Protein AF-A0A2C6CAI7-F1 (afdb_monomer)

Foldseek 3Di:
DVVVVVVVVVVVVVVVVVVPVDDDDPDPPDPPPDDDPVNVVVVVVVVVVVVVVVVVVVVVVVVLVVLCVVLPPDPVNDPDPVVSVVVSVVSVVVVPPPQPPVNVVVVVVVVVVVVVVVVVVVVVVVVVVVVVVVVVCVVVVHDDDDDDD

Structure (mmCIF, N/CA/C/O backbone):
data_AF-A0A2C6CAI7-F1
#
_entry.id   AF-A0A2C6CAI7-F1
#
loop_
_atom_site.group_PDB
_atom_site.id
_atom_site.type_symbol
_atom_site.label_atom_id
_atom_site.label_alt_id
_atom_site.label_comp_id
_atom_site.label_asym_id
_atom_site.label_entity_id
_atom_site.label_seq_id
_atom_site.pdbx_PDB_ins_code
_atom_site.Cartn_x
_atom_site.Cartn_y
_atom_site.Cartn_z
_atom_site.occupancy
_atom_site.B_iso_or_equiv
_atom_site.auth_seq_id
_atom_site.auth_comp_id
_atom_site.auth_asym_id
_atom_site.auth_atom_id
_atom_site.pdbx_PDB_model_num
ATOM 1 N N . MET A 1 1 ? 44.664 26.319 -10.374 1.00 56.19 1 MET A N 1
ATOM 2 C CA . MET A 1 1 ? 43.833 27.441 -10.879 1.00 56.19 1 MET A CA 1
ATOM 3 C C . MET A 1 1 ? 43.367 27.293 -12.336 1.00 56.19 1 MET A C 1
ATOM 5 O O . MET A 1 1 ? 42.228 27.630 -12.616 1.00 56.19 1 MET A O 1
ATOM 9 N N . LYS A 1 2 ? 44.156 26.716 -13.262 1.00 57.12 2 LYS A N 1
ATOM 10 C CA . LYS A 1 2 ? 43.764 26.559 -14.688 1.00 57.12 2 LYS A CA 1
ATOM 11 C C . LYS A 1 2 ? 42.491 25.726 -14.943 1.00 57.12 2 LYS A C 1
ATOM 13 O O . LYS A 1 2 ? 41.812 25.953 -15.935 1.00 57.12 2 LYS A O 1
ATOM 18 N N . LYS A 1 3 ? 42.171 24.763 -14.070 1.00 65.69 3 LYS A N 1
ATOM 19 C CA . LYS A 1 3 ? 40.979 23.900 -14.198 1.00 65.69 3 LYS A CA 1
ATOM 20 C C . LYS A 1 3 ? 39.686 24.628 -13.798 1.00 65.69 3 LYS A C 1
ATOM 22 O O . LYS A 1 3 ? 38.678 24.489 -14.474 1.00 65.69 3 LYS A O 1
ATOM 27 N N . PHE A 1 4 ? 39.759 25.470 -12.768 1.00 69.75 4 PHE A N 1
ATOM 28 C CA . PHE A 1 4 ? 38.633 26.279 -12.296 1.00 69.75 4 PHE A CA 1
ATOM 29 C C . PHE A 1 4 ? 38.288 27.409 -13.272 1.00 69.75 4 PHE A C 1
ATOM 31 O O . PHE A 1 4 ? 37.117 27.644 -13.538 1.00 69.75 4 PHE A O 1
ATOM 38 N N . LEU A 1 5 ? 39.295 28.030 -13.898 1.00 74.56 5 LEU A N 1
ATOM 39 C CA . LEU A 1 5 ? 39.060 29.061 -14.914 1.00 74.56 5 LEU A CA 1
ATOM 40 C C . LEU A 1 5 ? 38.377 28.497 -16.174 1.00 74.56 5 LEU A C 1
ATOM 42 O O . LEU A 1 5 ? 37.519 29.156 -16.748 1.00 74.56 5 LEU A O 1
ATOM 46 N N . LYS A 1 6 ? 38.707 27.257 -16.569 1.00 71.00 6 LYS A N 1
ATOM 47 C CA . LYS A 1 6 ? 38.043 26.557 -17.684 1.00 71.00 6 LYS A CA 1
ATOM 48 C C . LYS A 1 6 ? 36.586 26.214 -17.372 1.00 71.00 6 LYS A C 1
ATOM 50 O O . LYS A 1 6 ? 35.742 26.372 -18.241 1.00 71.00 6 LYS A O 1
ATOM 55 N N . ALA A 1 7 ? 36.295 25.790 -16.142 1.00 77.44 7 ALA A N 1
ATOM 56 C CA . ALA A 1 7 ? 34.930 25.494 -15.711 1.00 77.44 7 ALA A CA 1
ATOM 57 C C . ALA A 1 7 ? 34.057 26.760 -15.656 1.00 77.44 7 ALA A C 1
ATOM 59 O O . ALA A 1 7 ? 32.919 26.737 -16.108 1.00 77.44 7 ALA A O 1
ATOM 60 N N . ILE A 1 8 ? 34.611 27.878 -15.178 1.00 78.25 8 ILE A N 1
ATOM 61 C CA . ILE A 1 8 ? 33.907 29.169 -15.131 1.00 78.25 8 ILE A CA 1
ATOM 62 C C . ILE A 1 8 ? 33.664 29.716 -16.544 1.00 78.25 8 ILE A C 1
ATOM 64 O O . ILE A 1 8 ? 32.565 30.176 -16.832 1.00 78.25 8 ILE A O 1
ATOM 68 N N . LEU A 1 9 ? 34.642 29.613 -17.451 1.00 76.12 9 LEU A N 1
ATOM 69 C CA . LEU A 1 9 ? 34.461 29.993 -18.858 1.00 76.12 9 LEU A CA 1
ATOM 70 C C . LEU A 1 9 ? 33.412 29.130 -19.569 1.00 76.12 9 LEU A C 1
ATOM 72 O O . LEU A 1 9 ? 32.623 29.655 -20.347 1.00 76.12 9 LEU A O 1
ATOM 76 N N . PHE A 1 10 ? 33.373 27.828 -19.277 1.00 76.31 10 PHE A N 1
ATOM 77 C CA . PHE A 1 10 ? 32.370 26.920 -19.831 1.00 76.31 10 PHE A CA 1
ATOM 78 C C . PHE A 1 10 ? 30.963 27.237 -19.307 1.00 76.31 10 PHE A C 1
ATOM 80 O O . PHE A 1 10 ? 30.015 27.287 -20.084 1.00 76.31 10 PHE A O 1
ATOM 87 N N . LEU A 1 11 ? 30.835 27.541 -18.012 1.00 74.94 11 LEU A N 1
ATOM 88 C CA . LEU A 1 11 ? 29.562 27.935 -17.410 1.00 74.94 11 LEU A CA 1
ATOM 89 C C . LEU A 1 11 ? 29.055 29.273 -17.971 1.00 74.94 11 LEU A C 1
ATOM 91 O O . LEU A 1 11 ? 27.864 29.403 -18.222 1.00 74.94 11 LEU A O 1
ATOM 95 N N . CYS A 1 12 ? 29.959 30.225 -18.232 1.00 68.44 12 CYS A N 1
ATOM 96 C CA . CYS A 1 12 ? 29.638 31.526 -18.831 1.00 68.44 12 CYS A CA 1
ATOM 97 C C . CYS A 1 12 ? 29.228 31.413 -20.314 1.00 68.44 12 CYS A C 1
ATOM 99 O O . CYS A 1 12 ? 28.369 32.153 -20.793 1.00 68.44 12 CYS A O 1
ATOM 101 N N . ALA A 1 13 ? 29.815 30.462 -21.049 1.00 70.62 13 ALA A N 1
ATOM 102 C CA . ALA A 1 13 ? 29.426 30.160 -22.425 1.00 70.62 13 ALA A CA 1
ATOM 103 C C . ALA A 1 13 ? 28.038 29.499 -22.497 1.00 70.62 13 ALA A C 1
ATOM 105 O O . ALA A 1 13 ? 27.243 29.837 -23.371 1.00 70.62 13 ALA A O 1
ATOM 106 N N . LEU A 1 14 ? 27.713 28.610 -21.552 1.00 66.44 14 LEU A N 1
ATOM 107 C CA . LEU A 1 14 ? 26.399 27.966 -21.479 1.00 66.44 14 LEU A CA 1
ATOM 108 C C . LEU A 1 14 ? 25.284 28.935 -21.068 1.00 66.44 14 LEU A C 1
ATOM 110 O O . LEU A 1 14 ? 24.195 28.879 -21.634 1.00 66.44 14 LEU A O 1
ATOM 114 N N . SER A 1 15 ? 25.547 29.857 -20.138 1.00 65.56 15 SER A N 1
ATOM 115 C CA . SER A 1 15 ? 24.569 30.890 -19.771 1.00 65.56 15 SER A CA 1
ATOM 116 C C . SER A 1 15 ? 24.369 31.935 -20.872 1.00 65.56 15 SER A C 1
ATOM 118 O O . SER A 1 15 ? 23.273 32.472 -20.997 1.00 65.56 15 SER A O 1
ATOM 120 N N . SER A 1 16 ? 25.376 32.165 -21.721 1.00 62.66 16 SER A N 1
ATOM 121 C CA . SER A 1 16 ? 25.231 33.012 -22.916 1.00 62.66 16 SER A CA 1
ATOM 122 C C . SER A 1 16 ? 24.427 32.326 -24.031 1.00 62.66 16 SER A C 1
ATOM 124 O O . SER A 1 16 ? 23.727 33.007 -24.773 1.00 62.66 16 SER A O 1
ATOM 126 N N . LEU A 1 17 ? 24.469 30.990 -24.131 1.00 59.62 17 LEU A N 1
ATOM 127 C CA . LEU A 1 17 ? 23.640 30.220 -25.070 1.00 59.62 17 LEU A CA 1
ATOM 128 C C . LEU A 1 17 ? 22.153 30.224 -24.665 1.00 59.62 17 LEU A C 1
ATOM 130 O O . LEU A 1 17 ? 21.283 30.225 -25.526 1.00 59.62 17 LEU A O 1
ATOM 134 N N . ALA A 1 18 ? 21.864 30.275 -23.359 1.00 54.09 18 ALA A N 1
ATOM 135 C CA . ALA A 1 18 ? 20.500 30.324 -22.824 1.00 54.09 18 ALA A CA 1
ATOM 136 C C . ALA A 1 18 ? 19.830 31.711 -22.924 1.00 54.09 18 ALA A C 1
ATOM 138 O O . ALA A 1 18 ? 18.627 31.815 -22.710 1.00 54.09 18 ALA A O 1
ATOM 139 N N . TYR A 1 19 ? 20.587 32.770 -23.245 1.00 45.16 19 TYR A N 1
ATOM 140 C CA . TYR A 1 19 ? 20.061 34.131 -23.441 1.00 45.16 19 TYR A CA 1
ATOM 141 C C . TYR A 1 19 ? 20.007 34.550 -24.924 1.00 45.16 19 TYR A C 1
ATOM 143 O O . TYR A 1 19 ? 19.686 35.691 -25.236 1.00 45.16 19 TYR A O 1
ATOM 151 N N . ALA A 1 20 ? 20.313 33.632 -25.847 1.00 46.12 20 ALA A N 1
ATOM 152 C CA . ALA A 1 20 ? 20.251 33.856 -27.293 1.00 46.12 20 ALA A CA 1
ATOM 153 C C . ALA A 1 20 ? 19.080 33.105 -27.958 1.00 46.12 20 ALA A C 1
ATOM 155 O O . ALA A 1 20 ? 19.130 32.821 -29.150 1.00 46.12 20 ALA A O 1
ATOM 156 N N . ASP A 1 21 ? 18.026 32.798 -27.194 1.00 44.19 21 ASP A N 1
ATOM 157 C CA . ASP A 1 21 ? 16.752 32.275 -27.715 1.00 44.19 21 ASP A CA 1
ATOM 158 C C . ASP A 1 21 ? 15.778 33.408 -28.102 1.00 44.19 21 ASP A C 1
ATOM 160 O O . ASP A 1 21 ? 14.562 33.291 -28.003 1.00 44.19 21 ASP A O 1
ATOM 164 N N . GLU A 1 22 ? 16.319 34.541 -28.551 1.00 47.59 22 GLU A N 1
ATOM 165 C CA . GLU A 1 22 ? 15.594 35.489 -29.388 1.00 47.59 22 GLU A CA 1
ATOM 166 C C . GLU A 1 22 ? 16.497 35.896 -30.558 1.00 47.59 22 GLU A C 1
ATOM 168 O O . GLU A 1 22 ? 17.581 36.444 -30.376 1.00 47.59 22 GLU A O 1
ATOM 173 N N . ALA A 1 23 ? 15.988 35.651 -31.767 1.00 43.50 23 ALA A N 1
ATOM 174 C CA . ALA A 1 23 ? 16.500 36.077 -33.069 1.00 43.50 23 ALA A CA 1
ATOM 175 C C . ALA A 1 23 ? 17.529 35.165 -33.786 1.00 43.50 23 ALA A C 1
ATOM 177 O O . ALA A 1 23 ? 18.744 35.300 -33.688 1.00 43.50 23 ALA A O 1
ATOM 178 N N . THR A 1 24 ? 16.958 34.413 -34.736 1.00 38.31 24 THR A N 1
ATOM 179 C CA . THR A 1 24 ? 17.470 34.022 -36.068 1.00 38.31 24 THR A CA 1
ATOM 180 C C . THR A 1 24 ? 18.072 32.615 -36.261 1.00 38.31 24 THR A C 1
ATOM 182 O O . THR A 1 24 ? 18.930 32.174 -35.500 1.00 38.31 24 THR A O 1
ATOM 185 N N . PRO A 1 25 ? 17.637 31.895 -37.323 1.00 50.03 25 PRO A N 1
ATOM 186 C CA . PRO A 1 25 ? 18.054 30.529 -37.622 1.00 50.03 25 PRO A CA 1
ATOM 187 C C . PRO A 1 25 ? 19.455 30.522 -38.241 1.00 50.03 25 PRO A C 1
ATOM 189 O O . PRO A 1 25 ? 19.631 30.838 -39.418 1.00 50.03 25 PRO A O 1
ATOM 192 N N . VAL A 1 26 ? 20.466 30.131 -37.466 1.00 38.16 26 VAL A N 1
ATOM 193 C CA . VAL A 1 26 ? 21.829 29.969 -37.982 1.00 38.16 26 VAL A CA 1
ATOM 194 C C . VAL A 1 26 ? 22.072 28.512 -38.378 1.00 38.16 26 VAL A C 1
ATOM 196 O O . VAL A 1 26 ? 22.502 27.676 -37.595 1.00 38.16 26 VAL A O 1
ATOM 199 N N . VAL A 1 27 ? 21.799 28.262 -39.659 1.00 42.06 27 VAL A N 1
ATOM 200 C CA . VAL A 1 27 ? 22.656 27.479 -40.560 1.00 42.06 27 VAL A CA 1
ATOM 201 C C . VAL A 1 27 ? 22.880 26.012 -40.158 1.00 42.06 27 VAL A C 1
ATOM 203 O O . VAL A 1 27 ? 23.979 25.581 -39.828 1.00 42.06 27 VAL A O 1
ATOM 206 N N . ALA A 1 28 ? 21.863 25.193 -40.434 1.00 39.62 28 ALA A N 1
ATOM 207 C CA . ALA A 1 28 ? 22.059 23.874 -41.045 1.00 39.62 28 ALA A CA 1
ATOM 208 C C . ALA A 1 28 ? 22.388 24.025 -42.553 1.00 39.62 28 ALA A C 1
ATOM 210 O O . ALA A 1 28 ? 21.761 23.422 -43.421 1.00 39.62 28 ALA A O 1
ATOM 211 N N . GLY A 1 29 ? 23.331 24.909 -42.886 1.00 42.00 29 GLY A N 1
ATOM 212 C CA . GLY A 1 29 ? 23.820 25.124 -44.245 1.00 42.00 29 GLY A CA 1
ATOM 213 C C . GLY A 1 29 ? 25.098 24.329 -44.440 1.00 42.00 29 GLY A C 1
ATOM 214 O O . GLY A 1 29 ? 26.158 24.738 -43.980 1.00 42.00 29 GLY A O 1
ATOM 215 N N . GLY A 1 30 ? 24.993 23.179 -45.100 1.00 42.91 30 GLY A N 1
ATOM 216 C CA . GLY A 1 30 ? 26.173 22.395 -45.462 1.00 42.91 30 GLY A CA 1
ATOM 217 C C . GLY A 1 30 ? 25.902 21.063 -46.151 1.00 42.91 30 GLY A C 1
ATOM 218 O O . GLY A 1 30 ? 26.750 20.615 -46.912 1.00 42.91 30 GLY A O 1
ATOM 219 N N . THR A 1 31 ? 24.730 20.450 -45.957 1.00 41.62 31 THR A N 1
ATOM 220 C CA . THR A 1 31 ? 24.430 19.133 -46.568 1.00 41.62 31 THR A CA 1
ATOM 221 C C . THR A 1 31 ? 22.949 18.896 -46.880 1.00 41.62 31 THR A C 1
ATOM 223 O O . THR A 1 31 ? 22.562 17.787 -47.226 1.00 41.62 31 THR A O 1
ATOM 226 N N . ALA A 1 32 ? 22.098 19.924 -46.813 1.00 44.34 32 ALA A N 1
ATOM 227 C CA . ALA A 1 32 ? 20.670 19.826 -47.138 1.00 44.34 32 ALA A CA 1
ATOM 228 C C . ALA A 1 32 ? 20.376 20.229 -48.595 1.00 44.34 32 ALA A C 1
ATOM 230 O O . ALA A 1 32 ? 19.447 20.980 -48.883 1.00 44.34 32 ALA A O 1
ATOM 231 N N . SER A 1 33 ? 21.206 19.797 -49.540 1.00 54.59 33 SER A N 1
ATOM 232 C CA . SER A 1 33 ? 20.965 20.041 -50.962 1.00 54.59 33 SER A CA 1
ATOM 233 C C . SER A 1 33 ? 21.190 18.741 -51.719 1.00 54.59 33 SER A C 1
ATOM 235 O O . SER A 1 33 ? 22.327 18.294 -51.826 1.00 54.59 33 SER A O 1
ATOM 237 N N . THR A 1 34 ? 20.085 18.181 -52.231 1.00 56.34 34 THR A N 1
ATOM 238 C CA . THR A 1 34 ? 19.922 16.947 -53.040 1.00 56.34 34 THR A CA 1
ATOM 239 C C . THR A 1 34 ? 19.490 15.649 -52.333 1.00 56.34 34 THR A C 1
ATOM 241 O O . THR A 1 34 ? 19.914 14.575 -52.731 1.00 56.34 34 THR A O 1
ATOM 244 N N . MET A 1 35 ? 18.581 15.701 -51.353 1.00 58.75 35 MET A N 1
ATOM 245 C CA . MET A 1 35 ? 17.799 14.500 -50.988 1.00 58.75 35 MET A CA 1
ATOM 246 C C . MET A 1 35 ? 16.463 14.539 -51.732 1.00 58.75 35 MET A C 1
ATOM 248 O O . MET A 1 35 ? 15.769 15.559 -51.685 1.00 58.75 35 MET A O 1
ATOM 252 N N . SER A 1 36 ? 16.128 13.473 -52.461 1.00 69.06 36 SER A N 1
ATOM 253 C CA . SER A 1 36 ? 14.824 13.339 -53.116 1.00 69.06 36 SER A CA 1
ATOM 254 C C . SER A 1 36 ? 13.718 13.146 -52.067 1.00 69.06 36 SER A C 1
ATOM 256 O O . SER A 1 36 ? 13.989 12.824 -50.909 1.00 69.06 36 SER A O 1
ATOM 258 N N . ALA A 1 37 ? 12.453 13.345 -52.447 1.00 72.81 37 ALA A N 1
ATOM 259 C CA . ALA A 1 37 ? 11.328 13.109 -51.534 1.00 72.81 37 ALA A CA 1
ATOM 260 C C . ALA A 1 37 ? 11.259 11.644 -51.044 1.00 72.81 37 ALA A C 1
ATOM 262 O O . ALA A 1 37 ? 10.749 11.387 -49.955 1.00 72.81 37 ALA A O 1
ATOM 263 N N . GLU A 1 38 ? 11.799 10.703 -51.825 1.00 74.25 38 GLU A N 1
ATOM 264 C CA . GLU A 1 38 ? 11.973 9.298 -51.438 1.00 74.25 38 GLU A CA 1
ATOM 265 C C . GLU A 1 38 ? 13.038 9.144 -50.347 1.00 74.25 38 GLU A C 1
ATOM 267 O O . GLU A 1 38 ? 12.746 8.572 -49.299 1.00 74.25 38 GLU A O 1
ATOM 272 N N . ASP A 1 39 ? 14.210 9.766 -50.506 1.00 75.50 39 ASP A N 1
ATOM 273 C CA . ASP A 1 39 ? 15.291 9.693 -49.509 1.00 75.50 39 ASP A CA 1
ATOM 274 C C . ASP A 1 39 ? 14.888 10.316 -48.160 1.00 75.50 39 ASP A C 1
ATOM 276 O O . ASP A 1 39 ? 15.300 9.862 -47.091 1.00 75.50 39 ASP A O 1
ATOM 280 N N . GLN A 1 40 ? 14.049 11.357 -48.187 1.00 73.56 40 GLN A N 1
ATOM 281 C CA . GLN A 1 40 ? 13.495 11.959 -46.971 1.00 73.56 40 GLN A CA 1
ATOM 282 C C . GLN A 1 40 ? 12.518 11.026 -46.252 1.00 73.56 40 GLN A C 1
ATOM 284 O O . GLN A 1 40 ? 12.509 10.981 -45.020 1.00 73.56 40 GLN A O 1
ATOM 289 N N . LYS A 1 41 ? 11.700 10.283 -47.003 1.00 80.69 41 LYS A N 1
ATOM 290 C CA . LYS A 1 41 ? 10.754 9.322 -46.436 1.00 80.69 41 LYS A CA 1
ATOM 291 C C . LYS A 1 41 ? 11.489 8.130 -45.826 1.00 80.69 41 LYS A C 1
ATOM 293 O O . LYS A 1 41 ? 11.200 7.761 -44.692 1.00 80.69 41 LYS A O 1
ATOM 298 N N . ASP A 1 42 ? 12.503 7.619 -46.516 1.00 79.56 42 ASP A N 1
ATOM 299 C CA . ASP A 1 42 ? 13.343 6.532 -46.012 1.00 79.56 42 ASP A CA 1
ATOM 300 C C . ASP A 1 42 ? 14.102 6.940 -44.741 1.00 79.56 42 ASP A C 1
ATOM 302 O O . ASP A 1 42 ? 14.176 6.173 -43.777 1.00 79.56 42 ASP A O 1
ATOM 306 N N . ALA A 1 43 ? 14.605 8.177 -44.678 1.00 80.06 43 ALA A N 1
ATOM 307 C CA . ALA A 1 43 ? 15.223 8.706 -43.465 1.00 80.06 43 ALA A CA 1
ATOM 308 C C . ALA A 1 43 ? 14.232 8.789 -42.288 1.00 80.06 43 ALA A C 1
ATOM 310 O O . ALA A 1 43 ? 14.591 8.457 -41.155 1.00 80.06 43 ALA A O 1
ATOM 311 N N . MET A 1 44 ? 12.981 9.187 -42.539 1.00 81.88 44 MET A N 1
ATOM 312 C CA . MET A 1 44 ? 11.932 9.245 -41.513 1.00 81.88 44 MET A CA 1
ATOM 313 C C . MET A 1 44 ? 11.534 7.847 -41.018 1.00 81.88 44 MET A C 1
ATOM 315 O O . MET A 1 44 ? 11.451 7.640 -39.806 1.00 81.88 44 MET A O 1
ATOM 319 N N . ASP A 1 45 ? 11.388 6.872 -41.917 1.00 87.00 45 ASP A N 1
ATOM 320 C CA . ASP A 1 45 ? 11.071 5.480 -41.570 1.00 87.00 45 ASP A CA 1
ATOM 321 C C . ASP A 1 45 ? 12.177 4.839 -40.711 1.00 87.00 45 ASP A C 1
ATOM 323 O O . ASP A 1 45 ? 11.907 4.061 -39.790 1.00 87.00 45 ASP A O 1
ATOM 327 N N . ILE A 1 46 ? 13.447 5.172 -40.970 1.00 88.31 46 ILE A N 1
ATOM 328 C CA . ILE A 1 46 ? 14.576 4.713 -40.149 1.00 88.31 46 ILE A C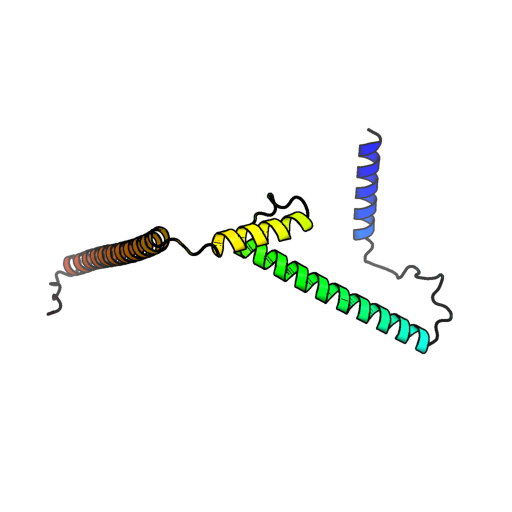A 1
ATOM 329 C C . ILE A 1 46 ? 14.498 5.308 -38.739 1.00 88.31 46 ILE A C 1
ATOM 331 O O . ILE A 1 46 ? 14.661 4.578 -37.757 1.00 88.31 46 ILE A O 1
ATOM 335 N N . LEU A 1 47 ? 14.217 6.608 -38.620 1.00 86.31 47 LEU A N 1
ATOM 336 C CA . LEU A 1 47 ? 14.080 7.273 -37.323 1.00 86.31 47 LEU A CA 1
ATOM 337 C C . LEU A 1 47 ? 12.901 6.718 -36.520 1.00 86.31 47 LEU A C 1
ATOM 339 O O . LEU A 1 47 ? 13.027 6.518 -35.312 1.00 86.31 47 LEU A O 1
ATOM 343 N N . GLU A 1 48 ? 11.782 6.417 -37.177 1.00 87.81 48 GLU A N 1
ATOM 344 C CA . GLU A 1 48 ? 10.618 5.809 -36.534 1.00 87.81 48 GLU A CA 1
ATOM 345 C C . GLU A 1 48 ? 10.929 4.399 -36.019 1.00 87.81 48 GLU A C 1
ATOM 347 O O . GLU A 1 48 ? 10.633 4.078 -34.868 1.00 87.81 48 GLU A O 1
ATOM 352 N N . ARG A 1 49 ? 11.641 3.579 -36.803 1.00 87.00 49 ARG A N 1
ATOM 353 C CA . ARG A 1 49 ? 12.113 2.261 -36.341 1.00 87.00 49 ARG A CA 1
ATOM 354 C C . ARG A 1 49 ? 13.069 2.365 -35.158 1.00 87.00 49 ARG A C 1
ATOM 356 O O . ARG A 1 49 ? 13.047 1.494 -34.291 1.00 87.00 49 ARG A O 1
ATOM 363 N N . MET A 1 50 ? 13.925 3.384 -35.119 1.00 86.62 50 MET A N 1
ATOM 364 C CA . MET A 1 50 ? 14.821 3.606 -33.981 1.00 86.62 50 MET A CA 1
ATOM 365 C C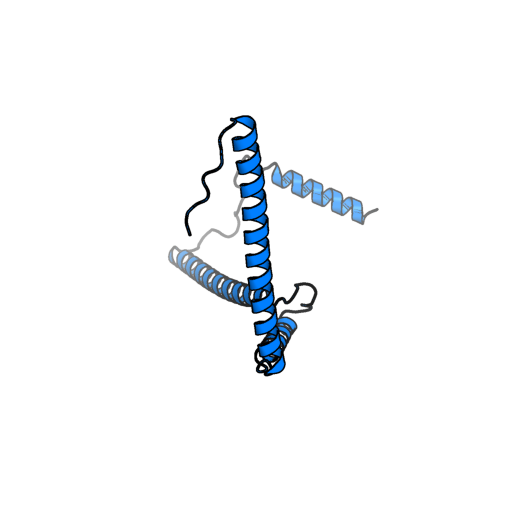 . MET A 1 50 ? 14.045 4.055 -32.742 1.00 86.62 50 MET A C 1
ATOM 367 O O . MET A 1 50 ? 14.289 3.514 -31.669 1.00 86.62 50 MET A O 1
ATOM 371 N N . ARG A 1 51 ? 13.060 4.951 -32.886 1.00 84.56 51 ARG A N 1
ATOM 372 C CA . ARG A 1 51 ? 12.159 5.331 -31.785 1.00 84.56 51 ARG A CA 1
ATOM 373 C C . ARG A 1 51 ? 11.401 4.131 -31.232 1.00 84.56 51 ARG A C 1
ATOM 375 O O . ARG A 1 51 ? 11.435 3.912 -30.031 1.00 84.56 51 ARG A O 1
ATOM 382 N N . ALA A 1 52 ? 10.823 3.305 -32.101 1.00 85.44 52 ALA A N 1
ATOM 383 C CA . ALA A 1 52 ? 10.093 2.110 -31.687 1.00 85.44 52 ALA A CA 1
ATOM 384 C C . ALA A 1 52 ? 10.983 1.074 -30.973 1.00 85.44 52 ALA A C 1
ATOM 386 O O . ALA A 1 52 ? 10.503 0.322 -30.129 1.00 85.44 52 ALA A O 1
ATOM 387 N N . LYS A 1 53 ? 12.280 1.002 -31.305 1.00 83.44 53 LYS A N 1
ATOM 388 C CA . LYS A 1 53 ? 13.242 0.157 -30.578 1.00 83.44 53 LYS A CA 1
ATOM 389 C C . LYS A 1 53 ? 13.578 0.733 -29.205 1.00 83.44 53 LYS A C 1
ATOM 391 O O . LYS A 1 53 ? 13.582 -0.015 -28.237 1.00 83.44 53 LYS A O 1
ATOM 396 N N . ILE A 1 54 ? 13.811 2.042 -29.127 1.00 79.81 54 ILE A N 1
ATOM 397 C CA . ILE A 1 54 ? 14.110 2.731 -27.866 1.00 79.81 54 ILE A CA 1
ATOM 398 C C . ILE A 1 54 ? 12.927 2.617 -26.905 1.00 79.81 54 ILE A C 1
ATOM 400 O O . ILE A 1 54 ? 13.128 2.246 -25.760 1.00 79.81 54 ILE A O 1
ATOM 404 N 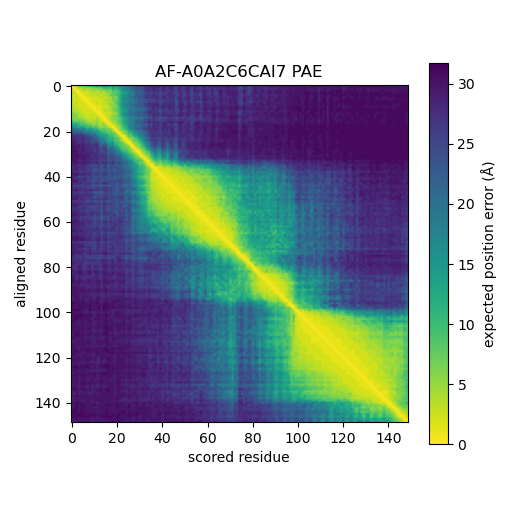N . GLU A 1 55 ? 11.702 2.846 -27.376 1.00 77.69 55 GLU A N 1
ATOM 405 C CA . GLU A 1 55 ? 10.492 2.745 -26.552 1.00 77.69 55 GLU A CA 1
ATOM 406 C C . GLU A 1 55 ? 10.312 1.331 -25.979 1.00 77.69 55 GLU A C 1
ATOM 408 O O . GLU A 1 55 ? 10.060 1.175 -24.789 1.00 77.69 55 GLU A O 1
ATOM 413 N N . LYS A 1 56 ? 10.560 0.284 -26.779 1.00 81.56 56 LYS A N 1
ATOM 414 C CA . LYS A 1 56 ? 10.539 -1.105 -26.289 1.00 81.56 56 LYS A CA 1
ATOM 415 C C . LYS A 1 56 ? 11.622 -1.383 -25.246 1.00 81.56 56 LYS A C 1
ATOM 417 O O . LYS A 1 56 ? 11.341 -2.018 -24.235 1.00 81.56 56 LYS A O 1
ATOM 422 N N . GLU A 1 57 ? 12.845 -0.911 -25.470 1.00 72.31 57 GLU A N 1
ATOM 423 C CA . GLU A 1 57 ? 13.935 -1.072 -24.502 1.00 72.31 57 GLU A CA 1
ATOM 424 C C . GLU A 1 57 ? 13.691 -0.272 -23.212 1.00 72.31 57 GLU A C 1
ATOM 426 O O . GLU A 1 57 ? 14.044 -0.726 -22.125 1.00 72.31 57 GLU A O 1
ATOM 431 N N . GLU A 1 58 ? 13.086 0.913 -23.306 1.00 71.94 58 GLU A N 1
ATOM 432 C CA . GLU A 1 58 ? 12.698 1.730 -22.154 1.00 71.94 58 GLU A CA 1
ATOM 433 C C . GLU A 1 58 ? 11.542 1.098 -21.377 1.00 71.94 58 GLU A C 1
ATOM 435 O O . GLU A 1 58 ? 11.585 1.085 -20.148 1.00 71.94 58 GLU A O 1
ATOM 440 N N . GLU A 1 59 ? 10.558 0.504 -22.054 1.00 75.75 59 GLU A N 1
ATOM 441 C CA . GLU A 1 59 ? 9.491 -0.265 -21.411 1.00 75.75 59 GLU A CA 1
ATOM 442 C C . GLU A 1 59 ? 10.026 -1.493 -20.670 1.00 75.75 59 GLU A C 1
ATOM 444 O O . GLU A 1 59 ? 9.599 -1.765 -19.548 1.00 75.75 59 GLU A O 1
ATOM 449 N N . GLU A 1 60 ? 10.957 -2.245 -21.260 1.00 70.81 60 GLU A N 1
ATOM 450 C CA . GLU A 1 60 ? 11.570 -3.399 -20.593 1.00 70.81 60 GLU A CA 1
ATOM 451 C C . GLU A 1 60 ? 12.426 -2.969 -19.398 1.00 70.81 60 GLU A C 1
ATOM 453 O O . GLU A 1 60 ? 12.295 -3.535 -18.312 1.00 70.81 60 GLU A O 1
ATOM 458 N N . LYS A 1 61 ? 13.207 -1.891 -19.530 1.00 72.62 61 LYS A N 1
ATOM 459 C CA . LYS A 1 61 ? 13.943 -1.299 -18.401 1.00 72.62 61 LYS A CA 1
ATOM 460 C C . LYS A 1 61 ? 13.008 -0.779 -17.311 1.00 72.62 61 LYS A C 1
ATOM 462 O O . LYS A 1 61 ? 13.313 -0.934 -16.132 1.00 72.62 61 LYS A O 1
ATOM 467 N N . ALA A 1 62 ? 11.873 -0.185 -17.676 1.00 74.88 62 ALA A N 1
ATOM 468 C CA . ALA A 1 62 ? 10.875 0.292 -16.726 1.00 74.88 62 ALA A CA 1
ATOM 469 C C . ALA A 1 62 ? 10.189 -0.868 -15.994 1.00 74.88 62 ALA A C 1
ATOM 471 O O . ALA A 1 62 ? 9.978 -0.771 -14.787 1.00 74.88 62 ALA A O 1
ATOM 472 N N . LYS A 1 63 ? 9.897 -1.976 -16.688 1.00 75.56 63 LYS A N 1
ATOM 473 C CA . LYS A 1 63 ? 9.361 -3.204 -16.079 1.00 75.56 63 LYS A CA 1
ATOM 474 C C . LYS A 1 63 ? 10.360 -3.818 -15.100 1.00 75.56 63 LYS A C 1
ATOM 476 O O . LYS A 1 63 ? 9.995 -4.050 -13.954 1.00 75.56 63 LYS A O 1
ATOM 481 N N . LEU A 1 64 ? 11.623 -3.974 -15.499 1.00 71.62 64 LEU A N 1
ATOM 482 C CA . LEU A 1 64 ? 12.686 -4.481 -14.623 1.00 71.62 64 LEU A CA 1
ATOM 483 C C . LEU A 1 64 ? 12.928 -3.561 -13.416 1.00 71.62 64 LEU A C 1
ATOM 485 O O . LEU A 1 64 ? 13.096 -4.031 -12.295 1.00 71.62 64 LEU A O 1
ATOM 489 N N . ALA A 1 65 ? 12.889 -2.240 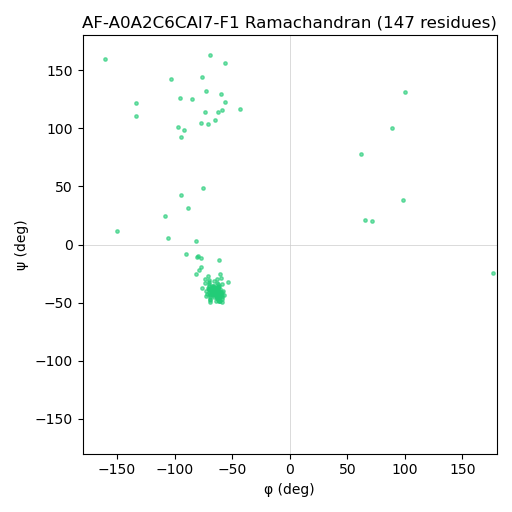-13.608 1.00 69.81 65 ALA A N 1
ATOM 490 C CA . ALA A 1 65 ? 13.026 -1.275 -12.519 1.00 69.81 65 ALA A CA 1
ATOM 491 C C . ALA A 1 65 ? 11.810 -1.259 -11.576 1.00 69.81 65 ALA A C 1
ATOM 493 O O . ALA A 1 65 ? 11.972 -1.058 -10.371 1.00 69.81 65 ALA A O 1
ATOM 494 N N . ALA A 1 66 ? 10.598 -1.451 -12.101 1.00 74.31 66 ALA A N 1
ATOM 495 C CA . ALA A 1 66 ? 9.387 -1.582 -11.296 1.00 74.31 66 ALA A CA 1
ATOM 496 C C . ALA A 1 66 ? 9.422 -2.868 -10.464 1.00 74.31 66 ALA A C 1
ATOM 498 O O . ALA A 1 66 ? 9.149 -2.825 -9.268 1.00 74.31 66 ALA A O 1
ATOM 499 N N . GLU A 1 67 ? 9.850 -3.974 -11.065 1.00 66.44 67 GLU A N 1
ATOM 500 C CA . GLU A 1 67 ? 9.956 -5.259 -10.388 1.00 66.44 67 GLU A CA 1
ATOM 501 C C . GLU A 1 67 ? 11.069 -5.278 -9.329 1.00 66.44 67 GLU A C 1
ATOM 503 O O . GLU A 1 67 ? 10.864 -5.754 -8.215 1.00 66.44 67 GLU A O 1
ATOM 508 N N . ALA A 1 68 ? 12.216 -4.651 -9.613 1.00 68.00 68 ALA A N 1
ATOM 509 C CA . ALA A 1 68 ? 13.270 -4.429 -8.623 1.00 68.00 68 ALA A CA 1
ATOM 510 C C . ALA A 1 68 ? 12.764 -3.623 -7.413 1.00 68.00 68 ALA A C 1
ATOM 512 O O . ALA A 1 68 ? 13.110 -3.926 -6.271 1.00 68.00 68 ALA A O 1
ATOM 513 N N . ARG A 1 69 ? 11.923 -2.604 -7.648 1.00 66.62 69 ARG A N 1
ATOM 514 C CA . ARG A 1 69 ? 11.312 -1.793 -6.580 1.00 66.62 69 ARG A CA 1
ATOM 515 C C . ARG A 1 69 ? 10.270 -2.566 -5.780 1.00 66.62 69 ARG A C 1
ATOM 517 O O . ARG A 1 69 ? 10.204 -2.381 -4.568 1.00 66.62 69 ARG A O 1
ATOM 524 N N . GLU A 1 70 ? 9.478 -3.409 -6.434 1.00 64.19 70 GLU A N 1
ATOM 525 C CA . GLU A 1 70 ? 8.475 -4.253 -5.777 1.00 64.19 70 GLU A CA 1
ATOM 526 C C . GLU A 1 70 ? 9.134 -5.311 -4.878 1.00 64.19 70 GLU A C 1
ATOM 528 O O . GLU A 1 70 ? 8.698 -5.516 -3.747 1.00 64.19 70 GLU A O 1
ATOM 533 N N . LEU A 1 71 ? 10.263 -5.875 -5.321 1.00 62.41 71 LEU A N 1
ATOM 534 C CA . LEU A 1 71 ? 11.096 -6.811 -4.555 1.00 62.41 71 LEU A CA 1
ATOM 535 C C . LEU A 1 71 ? 12.047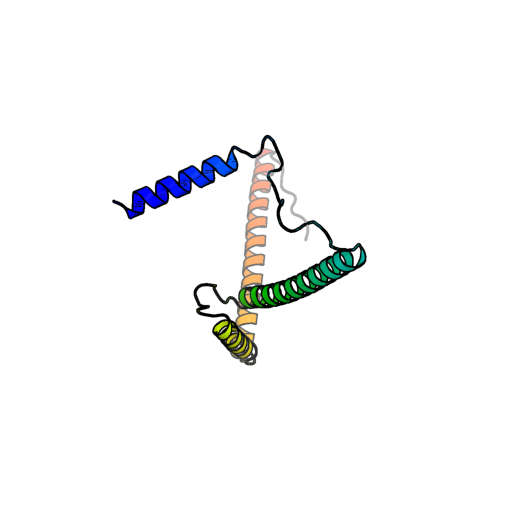 -6.126 -3.551 1.00 62.41 71 LEU A C 1
ATOM 537 O O . LEU A 1 71 ? 12.840 -6.792 -2.880 1.00 62.41 71 LEU A O 1
ATOM 541 N N . GLY A 1 72 ? 11.978 -4.796 -3.423 1.00 62.19 72 GLY A N 1
ATOM 542 C CA . GLY A 1 72 ? 12.723 -4.027 -2.426 1.00 62.19 72 GLY A CA 1
ATOM 543 C C . GLY A 1 72 ? 14.232 -3.924 -2.673 1.00 62.19 72 GLY A C 1
ATOM 544 O O . GLY A 1 72 ? 14.972 -3.637 -1.732 1.00 62.19 72 GLY A O 1
ATOM 545 N N . VAL A 1 73 ? 14.700 -4.143 -3.906 1.00 66.31 73 VAL A N 1
ATOM 546 C CA . VAL A 1 73 ? 16.108 -3.964 -4.286 1.00 66.31 73 VAL A CA 1
ATOM 547 C C . VAL A 1 73 ? 16.406 -2.469 -4.367 1.00 66.31 73 VAL A C 1
ATOM 549 O O . VAL A 1 73 ? 15.856 -1.735 -5.193 1.00 66.31 73 VAL A O 1
ATOM 552 N N . SER A 1 74 ? 17.269 -1.992 -3.472 1.00 57.84 74 SER A N 1
ATOM 553 C CA . SER A 1 74 ? 17.656 -0.585 -3.432 1.00 57.84 74 SER A CA 1
ATOM 554 C C . SER A 1 74 ? 18.646 -0.263 -4.565 1.00 57.84 74 SER A C 1
ATOM 556 O O . SER A 1 74 ? 19.519 -1.077 -4.867 1.00 57.84 74 SER A O 1
ATOM 558 N N . PRO A 1 75 ? 18.598 0.937 -5.180 1.00 58.03 75 PRO A N 1
ATOM 559 C CA . PRO A 1 75 ? 19.552 1.319 -6.227 1.00 58.03 75 PRO A CA 1
ATOM 560 C C . PRO A 1 75 ? 21.015 1.351 -5.741 1.00 58.03 75 PRO A C 1
ATOM 562 O O . PRO A 1 75 ? 21.923 1.396 -6.561 1.00 58.03 75 PRO A O 1
ATOM 565 N N . SER A 1 76 ? 21.257 1.309 -4.425 1.00 60.44 76 SER A N 1
ATOM 566 C CA . SER A 1 76 ? 22.588 1.182 -3.816 1.00 60.44 76 SER A CA 1
ATOM 567 C C . SER A 1 76 ? 23.164 -0.239 -3.818 1.00 60.44 76 SER A C 1
ATOM 569 O O . SER A 1 76 ? 24.377 -0.383 -3.705 1.00 60.44 76 SER A O 1
ATOM 571 N N . GLU A 1 77 ? 22.335 -1.279 -3.932 1.00 58.69 77 GLU A N 1
ATOM 572 C CA . GLU A 1 77 ? 22.782 -2.685 -4.005 1.00 58.69 77 GLU A CA 1
ATOM 573 C C . GLU A 1 77 ? 23.033 -3.144 -5.449 1.00 58.69 77 GLU A C 1
ATOM 575 O O . GLU A 1 77 ? 23.603 -4.206 -5.689 1.00 58.69 77 GLU A O 1
ATOM 580 N N . VAL A 1 78 ? 22.657 -2.311 -6.418 1.00 55.19 78 VAL A N 1
ATOM 581 C CA . VAL A 1 78 ? 22.828 -2.556 -7.845 1.00 55.19 78 VAL A CA 1
ATOM 582 C C . VAL A 1 78 ? 24.156 -1.958 -8.318 1.00 55.19 78 VAL A C 1
ATOM 584 O O . VAL A 1 78 ? 24.252 -0.764 -8.590 1.00 55.19 78 VAL A O 1
ATOM 587 N N . ALA A 1 79 ? 25.198 -2.786 -8.426 1.00 59.28 79 ALA A N 1
ATOM 588 C CA . ALA A 1 79 ? 26.494 -2.353 -8.967 1.00 59.28 79 ALA A CA 1
ATOM 589 C C . ALA A 1 79 ? 26.543 -2.338 -10.515 1.00 59.28 79 ALA A C 1
ATOM 591 O O . ALA A 1 79 ? 27.318 -1.579 -11.095 1.00 59.28 79 ALA A O 1
ATOM 592 N N 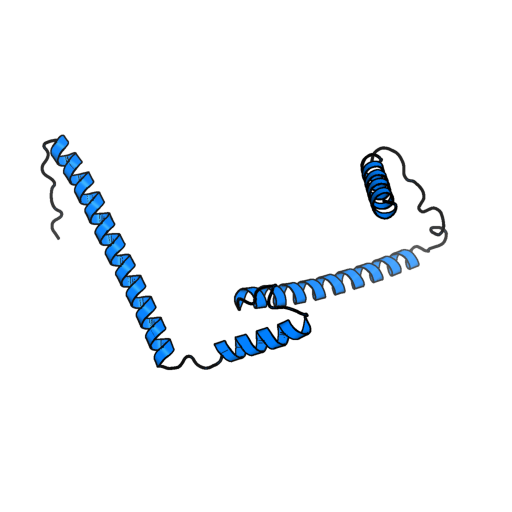. SER A 1 80 ? 25.720 -3.149 -11.190 1.00 56.47 80 SER A N 1
ATOM 593 C CA . SER A 1 80 ? 25.590 -3.244 -12.657 1.00 56.47 80 SER A CA 1
ATOM 594 C C . SER A 1 80 ? 24.252 -3.904 -13.026 1.00 56.47 80 SER A C 1
ATOM 596 O O . SER A 1 80 ? 23.673 -4.590 -12.186 1.00 56.47 80 SER A O 1
ATOM 598 N N . MET A 1 81 ? 23.757 -3.721 -14.261 1.00 57.62 81 MET A N 1
ATOM 599 C CA . MET A 1 81 ? 22.500 -4.348 -14.722 1.00 57.62 81 MET A CA 1
ATOM 600 C C . MET A 1 81 ? 22.539 -5.882 -14.655 1.00 57.62 81 MET A C 1
ATOM 602 O O . MET A 1 81 ? 21.538 -6.487 -14.291 1.00 57.62 81 MET A O 1
ATOM 606 N N . ASP A 1 82 ? 23.699 -6.495 -14.896 1.00 61.34 82 ASP A N 1
ATOM 607 C CA . ASP A 1 82 ? 23.870 -7.953 -14.813 1.00 61.34 82 ASP A CA 1
ATOM 608 C C . ASP A 1 82 ? 23.702 -8.480 -13.375 1.00 61.34 82 ASP A C 1
ATOM 610 O O . ASP A 1 82 ? 23.165 -9.562 -13.163 1.00 61.34 82 ASP A O 1
ATOM 614 N N . ASN A 1 83 ? 24.062 -7.677 -12.367 1.00 61.00 83 ASN A N 1
ATOM 615 C CA . ASN A 1 83 ? 23.846 -8.032 -10.963 1.00 61.00 83 ASN A CA 1
ATOM 616 C C . ASN A 1 83 ? 22.382 -7.844 -10.525 1.00 61.00 83 ASN A C 1
ATOM 618 O O . ASN 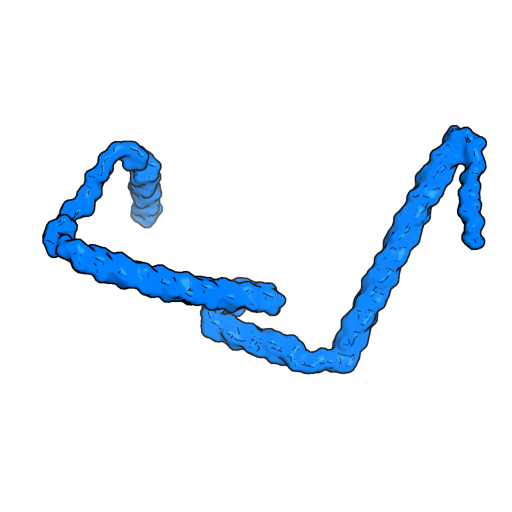A 1 83 ? 21.991 -8.407 -9.507 1.00 61.00 83 ASN A O 1
ATOM 622 N N . VAL A 1 84 ? 21.575 -7.053 -11.250 1.00 61.91 84 VAL A N 1
ATOM 623 C CA . VAL A 1 84 ? 20.144 -6.838 -10.944 1.00 61.91 84 VAL A CA 1
ATOM 624 C C . VAL A 1 84 ? 19.345 -8.095 -11.218 1.00 61.91 84 VAL A C 1
ATOM 626 O O . VAL A 1 84 ? 18.531 -8.472 -10.384 1.00 61.91 84 VAL A O 1
ATOM 629 N N . GLU A 1 85 ? 19.583 -8.737 -12.361 1.00 63.59 85 GLU A N 1
ATOM 630 C CA . GLU A 1 85 ? 18.867 -9.947 -12.769 1.00 63.59 85 GLU A CA 1
ATOM 631 C C . GLU A 1 85 ? 19.134 -11.088 -11.776 1.00 63.59 85 GLU A C 1
ATOM 633 O O . GLU A 1 85 ? 18.193 -11.690 -11.268 1.00 63.59 85 GLU A O 1
ATOM 638 N N . GLU A 1 86 ? 20.398 -11.305 -11.388 1.00 70.38 86 GLU A N 1
ATOM 639 C CA . GLU A 1 86 ? 20.763 -12.312 -10.381 1.00 70.38 86 GLU A CA 1
ATOM 640 C C . GLU A 1 86 ? 20.217 -11.980 -8.985 1.00 70.38 86 GLU A C 1
ATOM 642 O O . GLU A 1 86 ? 19.773 -12.875 -8.265 1.00 70.38 86 GLU A O 1
ATOM 647 N N . LEU A 1 87 ? 20.201 -10.701 -8.586 1.00 67.31 87 LEU A N 1
ATOM 648 C CA . LEU A 1 87 ? 19.580 -10.275 -7.326 1.00 67.31 87 LEU A CA 1
ATOM 649 C C . LEU A 1 87 ? 18.064 -10.468 -7.348 1.00 67.31 87 LEU A C 1
ATOM 651 O O . LEU A 1 87 ? 17.508 -10.925 -6.351 1.00 67.31 87 LEU A O 1
ATOM 655 N N . LEU A 1 88 ? 17.396 -10.153 -8.459 1.00 64.69 88 LEU A N 1
ATOM 656 C CA . LEU A 1 88 ? 15.968 -10.407 -8.632 1.00 64.69 88 LEU A CA 1
ATOM 657 C C . LEU A 1 88 ? 15.678 -11.897 -8.604 1.00 64.69 88 LEU A C 1
ATOM 659 O O . LEU A 1 88 ? 14.742 -12.312 -7.935 1.00 64.69 88 LEU A O 1
ATOM 663 N N . GLU A 1 89 ? 16.468 -12.714 -9.286 1.00 71.38 89 GLU A N 1
ATOM 664 C CA . GLU A 1 89 ? 16.261 -14.154 -9.323 1.00 71.38 89 GLU A CA 1
ATOM 665 C C . GLU A 1 89 ? 16.544 -14.792 -7.958 1.00 71.38 89 GLU A C 1
ATOM 667 O O . GLU A 1 89 ? 15.776 -15.639 -7.509 1.00 71.38 89 GLU A O 1
ATOM 672 N N . ALA A 1 90 ? 17.548 -14.310 -7.222 1.00 70.69 90 ALA A N 1
ATOM 673 C CA . ALA A 1 90 ? 17.803 -14.713 -5.843 1.00 70.69 90 ALA A CA 1
ATOM 674 C C . ALA A 1 90 ? 16.678 -14.279 -4.885 1.00 70.69 90 ALA A C 1
ATOM 676 O O . ALA A 1 90 ? 16.265 -15.076 -4.044 1.00 70.69 90 ALA A O 1
ATOM 677 N N . LYS A 1 91 ? 16.141 -13.059 -5.029 1.00 65.75 91 LYS A N 1
ATOM 678 C CA . LYS A 1 91 ? 15.010 -12.541 -4.234 1.00 65.75 91 LYS A CA 1
ATOM 679 C C . LYS A 1 91 ? 13.703 -13.256 -4.569 1.00 65.75 91 LYS A C 1
ATOM 681 O O . LYS A 1 91 ? 12.987 -13.659 -3.658 1.00 65.75 91 LYS A O 1
ATOM 686 N N . ARG A 1 92 ? 13.426 -13.503 -5.853 1.00 64.06 92 ARG A N 1
ATOM 687 C CA . ARG A 1 92 ? 12.305 -14.331 -6.317 1.00 64.06 92 ARG A CA 1
ATOM 688 C C . ARG A 1 92 ? 12.468 -15.771 -5.845 1.00 64.06 92 ARG A C 1
ATOM 690 O O . ARG A 1 92 ? 11.484 -16.364 -5.438 1.00 64.06 92 ARG A O 1
ATOM 697 N N . ALA A 1 93 ? 13.674 -16.339 -5.836 1.00 62.97 93 ALA A N 1
ATOM 698 C CA . ALA A 1 93 ? 13.932 -17.674 -5.293 1.00 62.97 93 ALA A CA 1
ATOM 699 C C . ALA A 1 93 ? 13.812 -17.712 -3.761 1.00 62.97 93 ALA A C 1
ATOM 701 O O . ALA A 1 93 ? 13.437 -18.738 -3.202 1.00 62.97 93 ALA A O 1
ATOM 702 N N . GLU A 1 94 ? 14.108 -16.614 -3.068 1.00 61.12 94 GLU A N 1
ATOM 703 C CA . GLU A 1 94 ? 13.904 -16.464 -1.628 1.00 61.12 94 GLU A CA 1
ATOM 704 C C . GLU A 1 94 ? 12.417 -16.311 -1.272 1.00 61.12 94 GLU A C 1
ATOM 706 O O . GLU A 1 94 ? 11.959 -16.956 -0.333 1.00 61.12 94 GLU A O 1
ATOM 711 N N . GLU A 1 95 ? 11.638 -15.561 -2.055 1.00 60.03 95 GLU A N 1
ATOM 712 C CA . GLU A 1 95 ? 10.178 -15.465 -1.912 1.00 60.03 95 GLU A CA 1
ATOM 713 C C . GLU A 1 95 ? 9.429 -16.716 -2.397 1.00 60.03 95 GLU A C 1
ATOM 715 O O . GLU A 1 95 ? 8.387 -17.070 -1.838 1.00 60.03 95 GLU A O 1
ATOM 720 N N . ALA A 1 96 ? 9.947 -17.394 -3.426 1.00 57.12 96 ALA A N 1
ATOM 721 C CA . ALA A 1 96 ? 9.399 -18.632 -3.975 1.00 57.12 96 ALA A CA 1
ATOM 722 C C . ALA A 1 96 ? 9.795 -19.865 -3.158 1.00 57.12 96 ALA A C 1
ATOM 724 O O . ALA A 1 96 ? 9.198 -20.931 -3.349 1.00 57.12 96 ALA A O 1
ATOM 725 N N . LYS A 1 97 ? 10.740 -19.747 -2.209 1.00 56.03 97 LYS A N 1
ATOM 726 C CA . LYS A 1 97 ? 10.850 -20.751 -1.149 1.00 56.03 97 LYS A CA 1
ATOM 727 C C . LYS A 1 97 ? 9.486 -20.803 -0.465 1.00 56.03 97 LYS A C 1
ATOM 729 O O . LYS A 1 97 ? 8.987 -19.774 -0.006 1.00 56.03 97 LYS A O 1
ATOM 734 N N . PRO A 1 98 ? 8.836 -21.976 -0.417 1.00 57.22 98 PRO A N 1
ATOM 735 C CA . PRO A 1 98 ? 7.528 -22.078 0.194 1.00 57.22 98 PRO A CA 1
ATOM 736 C C . PRO A 1 98 ? 7.667 -21.620 1.640 1.00 57.22 98 PRO A C 1
ATOM 738 O O . PRO A 1 98 ? 8.380 -22.266 2.408 1.00 57.22 98 PRO A O 1
ATOM 741 N N . LYS A 1 99 ? 6.996 -20.510 1.992 1.00 63.41 99 LYS A N 1
ATOM 742 C CA . LYS A 1 99 ? 6.899 -20.044 3.379 1.00 63.41 99 LYS A CA 1
ATOM 743 C C . LYS A 1 99 ? 6.636 -21.260 4.245 1.00 63.41 99 LYS A C 1
ATOM 745 O O . LYS A 1 99 ? 5.621 -21.945 4.040 1.00 63.41 99 LYS A O 1
ATOM 750 N N . THR A 1 100 ? 7.577 -21.559 5.135 1.00 72.75 100 THR A N 1
ATOM 751 C CA . THR A 1 100 ? 7.471 -22.718 6.019 1.00 72.75 100 THR A CA 1
ATOM 752 C C . THR A 1 100 ? 6.159 -22.612 6.800 1.00 72.75 100 THR A C 1
ATOM 754 O O . THR A 1 100 ? 5.590 -21.524 6.945 1.00 72.75 100 THR A O 1
ATOM 757 N N . GLU A 1 101 ? 5.617 -23.727 7.292 1.00 73.94 101 GLU A N 1
ATOM 758 C CA . GLU A 1 101 ? 4.362 -23.683 8.062 1.00 73.94 101 GLU A CA 1
ATOM 759 C C . GLU A 1 101 ? 4.445 -22.688 9.233 1.00 73.94 101 GLU A C 1
ATOM 761 O O . GLU A 1 101 ? 3.473 -21.988 9.522 1.00 73.94 101 GLU A O 1
ATOM 766 N N . ALA A 1 102 ? 5.639 -22.533 9.814 1.00 79.88 102 ALA A N 1
ATOM 767 C CA . ALA A 1 102 ? 5.950 -21.538 10.831 1.00 79.88 102 ALA A CA 1
ATOM 768 C C . ALA A 1 102 ? 5.786 -20.089 10.334 1.00 79.88 102 ALA A C 1
ATOM 770 O O . ALA A 1 102 ? 5.114 -19.293 10.983 1.00 79.88 102 ALA A O 1
ATOM 771 N N . GLU A 1 103 ? 6.313 -19.732 9.164 1.00 77.31 103 GLU A N 1
ATOM 772 C CA . GLU A 1 103 ? 6.186 -18.372 8.616 1.00 77.31 103 GLU A CA 1
ATOM 773 C C . GLU A 1 103 ? 4.743 -18.024 8.222 1.00 77.31 103 GLU A C 1
ATOM 775 O O . GLU A 1 103 ? 4.281 -16.894 8.419 1.00 77.31 103 GLU A O 1
ATOM 780 N N . LYS A 1 104 ? 3.983 -18.998 7.703 1.00 80.81 104 LYS A N 1
ATOM 781 C CA . LYS A 1 104 ? 2.541 -18.826 7.442 1.00 80.81 104 LYS A CA 1
ATOM 782 C C . LYS A 1 104 ? 1.764 -18.615 8.740 1.00 80.81 104 LYS A C 1
ATOM 784 O O . LYS A 1 104 ? 0.848 -17.782 8.790 1.00 80.81 104 LYS A O 1
ATOM 789 N N . LEU A 1 105 ? 2.138 -19.341 9.791 1.00 85.44 105 LEU A N 1
ATOM 790 C CA . LEU A 1 105 ? 1.567 -19.187 11.122 1.00 85.44 105 LEU A CA 1
ATOM 791 C C . LEU A 1 105 ? 1.897 -17.807 11.710 1.00 85.44 105 LEU A C 1
ATOM 793 O O . LEU A 1 105 ? 1.003 -17.139 12.229 1.00 85.44 105 LEU A O 1
ATOM 797 N N . GLU A 1 106 ? 3.131 -17.323 11.560 1.00 84.25 106 GLU A N 1
ATOM 798 C CA . GLU A 1 106 ? 3.524 -15.978 11.991 1.00 84.25 106 GLU A CA 1
ATOM 799 C C . GLU A 1 106 ? 2.768 -14.875 11.251 1.00 84.25 106 GLU A C 1
ATOM 801 O O . GLU A 1 106 ? 2.303 -13.916 11.869 1.00 84.25 106 GLU A O 1
ATOM 806 N N . LEU A 1 107 ? 2.592 -15.008 9.937 1.00 85.81 107 LEU A N 1
ATOM 807 C CA . LEU A 1 107 ? 1.819 -14.057 9.142 1.00 85.81 107 LEU A CA 1
ATOM 808 C C . LEU A 1 107 ? 0.350 -14.031 9.584 1.00 85.81 107 LEU A C 1
ATOM 810 O O . LEU A 1 107 ? -0.245 -12.959 9.714 1.00 85.81 107 LEU A O 1
ATOM 814 N N . THR A 1 108 ? -0.225 -15.198 9.873 1.00 90.06 108 THR A N 1
ATOM 815 C CA . THR A 1 108 ? -1.585 -15.313 10.419 1.00 90.06 108 THR A CA 1
ATOM 816 C C . THR A 1 108 ? -1.682 -14.667 11.802 1.00 90.06 108 THR A C 1
ATOM 818 O O . THR A 1 108 ? -2.610 -13.898 12.055 1.00 90.06 108 THR A O 1
ATOM 821 N N . ARG A 1 109 ? -0.684 -14.885 12.669 1.00 91.00 109 ARG A N 1
ATOM 822 C CA . ARG A 1 109 ? -0.587 -14.255 13.992 1.00 91.00 109 ARG A CA 1
ATOM 823 C C . ARG A 1 109 ? -0.490 -12.732 13.894 1.00 91.00 109 ARG A C 1
ATOM 825 O O . ARG A 1 109 ? -1.229 -12.039 14.585 1.00 91.00 109 ARG A O 1
ATOM 832 N N . LYS A 1 110 ? 0.356 -12.197 13.007 1.00 92.75 110 LYS A N 1
ATOM 833 C CA . LYS A 1 110 ? 0.480 -10.747 12.762 1.00 92.75 110 LYS A CA 1
ATOM 834 C C . LYS A 1 110 ? -0.838 -10.147 12.267 1.00 92.75 110 LYS A C 1
ATOM 836 O O . LY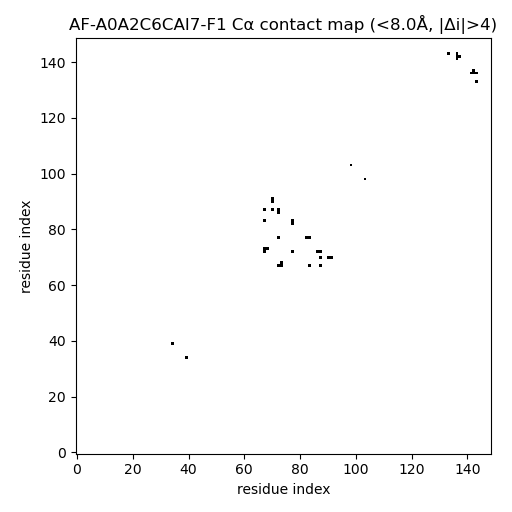S A 1 110 ? -1.280 -9.126 12.784 1.00 92.75 110 LYS A O 1
ATOM 841 N N . LYS A 1 111 ? -1.524 -10.812 11.329 1.00 92.81 111 LYS A N 1
ATOM 842 C CA . LYS A 1 111 ? -2.857 -10.387 10.867 1.00 92.81 111 LYS A CA 1
ATOM 843 C C . LYS A 1 111 ? -3.888 -10.380 11.997 1.00 92.81 111 LYS A C 1
ATOM 845 O O . LYS A 1 111 ? -4.692 -9.456 12.065 1.00 92.81 111 LYS A O 1
ATOM 850 N N . ALA A 1 112 ? -3.871 -11.384 12.873 1.00 94.62 112 ALA A N 1
ATOM 851 C CA . ALA A 1 112 ? -4.763 -11.439 14.028 1.00 94.62 112 ALA A CA 1
ATOM 852 C C . ALA A 1 112 ? -4.490 -10.296 15.022 1.00 94.62 112 ALA A C 1
ATOM 854 O O . ALA A 1 112 ? -5.434 -9.650 15.467 1.00 94.62 112 ALA A O 1
ATOM 855 N N . LEU A 1 113 ? -3.219 -9.987 15.300 1.00 95.31 113 LEU A N 1
ATOM 856 C CA . LEU A 1 113 ? -2.833 -8.859 16.157 1.00 95.31 113 LEU A CA 1
ATOM 857 C C . LEU A 1 113 ? -3.265 -7.509 15.572 1.00 95.31 113 LEU A C 1
ATOM 859 O O . LEU A 1 113 ? -3.796 -6.678 16.299 1.00 95.31 113 LEU A O 1
ATOM 863 N N . ASN A 1 114 ? -3.131 -7.314 14.259 1.00 94.69 114 ASN A N 1
ATOM 864 C CA . ASN A 1 114 ? -3.600 -6.090 13.604 1.00 94.69 114 ASN A CA 1
ATOM 865 C C . ASN A 1 114 ? -5.124 -5.928 13.702 1.00 94.69 114 ASN A C 1
ATOM 867 O O . ASN A 1 114 ? -5.618 -4.816 13.875 1.00 94.69 114 ASN A O 1
ATOM 871 N N . LYS A 1 115 ? -5.881 -7.032 13.608 1.00 95.94 115 LYS A N 1
ATOM 872 C CA . LYS A 1 115 ? -7.334 -7.000 13.835 1.00 95.94 115 LYS A CA 1
ATOM 873 C C . LYS A 1 115 ? -7.657 -6.630 15.281 1.00 95.94 115 LYS A C 1
ATOM 875 O O . LYS A 1 115 ? -8.548 -5.819 15.498 1.00 95.94 115 LYS A O 1
ATOM 880 N N . LEU A 1 116 ? -6.934 -7.194 16.248 1.00 97.06 116 LEU A N 1
ATOM 881 C CA . LEU A 1 116 ? -7.112 -6.870 17.662 1.00 97.06 116 LEU A CA 1
ATOM 882 C C . LEU A 1 116 ? -6.846 -5.380 17.936 1.00 97.06 116 LEU A C 1
ATOM 884 O O . LEU A 1 116 ? -7.707 -4.722 18.511 1.00 97.06 116 LEU A O 1
ATOM 888 N N . ASP A 1 117 ? -5.729 -4.830 17.444 1.00 96.94 117 ASP A N 1
ATOM 889 C CA . ASP A 1 117 ? -5.409 -3.399 17.587 1.00 96.94 117 ASP A CA 1
ATOM 890 C C . ASP A 1 117 ? -6.483 -2.502 16.957 1.00 96.94 117 ASP A C 1
ATOM 892 O O . ASP A 1 117 ? -6.887 -1.495 17.539 1.00 96.94 117 ASP A O 1
ATOM 896 N N . PHE A 1 118 ? -7.007 -2.887 15.788 1.00 97.69 118 PHE A N 1
ATOM 897 C CA . PHE A 1 118 ? -8.116 -2.172 15.162 1.00 97.69 118 PHE A CA 1
ATOM 898 C C . PHE A 1 118 ? -9.350 -2.125 16.072 1.00 97.69 118 PHE A C 1
ATOM 900 O O . PHE A 1 118 ? -9.888 -1.042 16.304 1.00 97.69 118 PHE A O 1
ATOM 907 N N . TYR A 1 119 ? -9.779 -3.264 16.626 1.00 97.12 119 TYR A N 1
ATOM 908 C CA . TYR A 1 119 ? -10.929 -3.296 17.534 1.00 97.12 119 TYR A CA 1
ATOM 909 C C . TYR A 1 119 ? -10.674 -2.491 18.808 1.00 97.12 119 TYR A C 1
ATOM 911 O O . TYR A 1 119 ? -11.542 -1.726 19.221 1.00 97.12 119 TYR A O 1
ATOM 919 N N . GLU A 1 120 ? -9.482 -2.582 19.397 1.00 95.69 120 GLU A N 1
ATOM 920 C CA . GLU A 1 120 ? -9.129 -1.762 20.557 1.00 95.69 120 GLU A CA 1
ATOM 921 C C . GLU A 1 120 ? -9.167 -0.265 20.237 1.00 95.69 120 GLU A C 1
ATOM 923 O O . GLU A 1 120 ? -9.643 0.536 21.042 1.00 95.69 120 GLU A O 1
ATOM 928 N N . ARG A 1 121 ? -8.692 0.139 19.056 1.00 97.56 121 ARG A N 1
ATOM 929 C CA . ARG A 1 121 ? -8.734 1.534 18.609 1.00 97.56 121 ARG A CA 1
ATOM 930 C C . ARG A 1 121 ? -10.163 2.028 18.429 1.00 97.56 121 ARG A C 1
ATOM 932 O O . ARG A 1 121 ? -10.462 3.138 18.868 1.00 97.56 121 ARG A O 1
ATOM 939 N N . VAL A 1 122 ? -11.029 1.214 17.825 1.00 96.75 122 VAL A N 1
ATOM 940 C CA . VAL A 1 122 ? -12.457 1.522 17.672 1.00 96.75 122 VAL A CA 1
ATOM 941 C C . VAL A 1 122 ? -13.109 1.668 19.043 1.00 96.75 122 VAL A C 1
ATOM 943 O O . VAL A 1 122 ? -13.727 2.694 19.301 1.00 96.75 122 VAL A O 1
ATOM 946 N N . VAL A 1 123 ? -12.889 0.720 19.958 1.00 95.81 123 VAL A N 1
ATOM 947 C CA . VAL A 1 123 ? -13.425 0.782 21.329 1.00 95.81 123 VAL A CA 1
ATOM 948 C C . VAL A 1 123 ? -12.943 2.036 22.062 1.00 95.81 123 VAL A C 1
ATOM 950 O O . VAL A 1 123 ? -13.748 2.745 22.657 1.00 95.81 123 VAL A O 1
ATOM 953 N N . ARG A 1 124 ? -11.648 2.372 21.980 1.00 96.25 124 ARG A N 1
ATOM 954 C CA . ARG A 1 124 ? -11.107 3.612 22.566 1.00 96.25 124 ARG A CA 1
ATOM 955 C C . ARG A 1 124 ? -11.718 4.868 21.939 1.00 96.25 124 ARG A C 1
ATOM 957 O O . ARG A 1 124 ? -11.842 5.872 22.630 1.00 96.25 124 ARG A O 1
ATOM 964 N N . SER A 1 125 ? -12.046 4.841 20.647 1.00 95.69 125 SER A N 1
ATOM 965 C CA . SER A 1 125 ? -12.707 5.963 19.968 1.00 95.69 125 SER A CA 1
ATOM 966 C C . SER A 1 125 ? -14.137 6.139 20.447 1.00 95.69 125 SER A C 1
ATOM 968 O O . SER A 1 125 ? -14.488 7.230 20.880 1.00 95.69 125 SER A O 1
ATOM 970 N N . VAL A 1 126 ? -14.911 5.053 20.467 1.00 94.12 126 VAL A N 1
ATOM 971 C CA . VAL A 1 126 ? -16.287 5.051 20.976 1.00 94.12 126 VAL A CA 1
ATOM 972 C C . VAL A 1 126 ? -16.320 5.534 22.424 1.00 94.12 126 VAL A C 1
ATOM 974 O O . VAL A 1 126 ? -17.123 6.393 22.752 1.00 94.12 126 VAL A O 1
ATOM 977 N N . ALA A 1 127 ? -15.397 5.082 23.277 1.00 92.62 127 ALA A N 1
ATOM 978 C CA . ALA A 1 127 ? -15.327 5.542 24.664 1.00 92.62 127 ALA A CA 1
ATOM 979 C C . ALA A 1 127 ? -15.065 7.057 24.796 1.00 92.62 127 ALA A C 1
ATOM 981 O O . ALA A 1 127 ? -15.595 7.692 25.706 1.00 92.62 127 ALA A O 1
ATOM 982 N N . ARG A 1 128 ? -14.262 7.654 23.900 1.00 93.50 128 ARG A N 1
ATOM 983 C CA . ARG A 1 128 ? -14.057 9.115 23.879 1.00 93.50 128 ARG A CA 1
ATOM 984 C C . ARG A 1 128 ? -15.315 9.845 23.431 1.00 93.50 128 ARG A C 1
ATOM 986 O O . ARG A 1 128 ? -15.731 10.777 24.106 1.00 93.50 128 ARG A O 1
ATOM 993 N N . GLU A 1 129 ? -15.934 9.389 22.347 1.00 89.19 129 GLU A N 1
ATOM 994 C CA . GLU A 1 129 ? -17.189 9.963 21.856 1.00 89.19 129 GLU A CA 1
ATOM 995 C C . GLU A 1 129 ? -18.289 9.864 22.918 1.00 89.19 129 GLU A C 1
ATOM 997 O O . GLU A 1 129 ? -19.010 10.824 23.165 1.00 89.19 129 GLU A O 1
ATOM 1002 N N . GLU A 1 130 ? -18.386 8.737 23.624 1.00 86.19 130 GLU A N 1
ATOM 1003 C CA . GLU A 1 130 ? -19.341 8.571 24.714 1.00 86.19 130 GLU A CA 1
ATOM 1004 C C . GLU A 1 130 ? -19.102 9.541 25.872 1.00 86.19 130 GLU A C 1
ATOM 1006 O O . GLU A 1 130 ? -20.089 10.003 26.450 1.00 86.19 130 GLU A O 1
ATOM 1011 N N . ALA A 1 131 ? -17.840 9.850 26.191 1.00 88.94 131 ALA A N 1
ATOM 1012 C CA . ALA A 1 131 ? -17.466 10.812 27.224 1.00 88.94 131 ALA A CA 1
ATOM 1013 C C . ALA A 1 131 ? -17.762 12.260 26.803 1.00 88.94 131 ALA A C 1
ATOM 1015 O O . ALA A 1 131 ? -18.311 13.022 27.595 1.00 88.94 131 ALA A O 1
ATOM 1016 N N . GLU A 1 132 ? -17.465 12.630 25.556 1.00 87.31 132 GLU A N 1
ATOM 1017 C CA . GLU A 1 132 ? -17.817 13.943 24.999 1.00 87.31 132 GLU A CA 1
ATOM 1018 C C . GLU A 1 132 ? -19.337 14.136 24.982 1.00 87.31 132 GLU A C 1
ATOM 1020 O O . GLU A 1 132 ? -19.849 15.129 25.496 1.00 87.31 132 GLU A O 1
ATOM 1025 N N . VAL A 1 133 ? -20.076 13.140 24.481 1.00 86.88 133 VAL A N 1
ATOM 1026 C CA . VAL A 1 133 ? -21.544 13.124 24.489 1.00 86.88 133 VAL A CA 1
ATOM 1027 C C . VAL A 1 133 ? -22.087 13.221 25.915 1.00 86.88 133 VAL A C 1
ATOM 1029 O O . VAL A 1 133 ? -23.020 13.981 26.155 1.00 86.88 133 VAL A O 1
ATOM 1032 N N . ALA A 1 134 ? -21.511 12.493 26.876 1.00 86.19 134 ALA A N 1
ATOM 1033 C CA . ALA A 1 134 ? -21.909 12.600 28.280 1.00 86.19 134 ALA A CA 1
ATOM 1034 C C . ALA A 1 134 ? -21.692 14.016 28.838 1.00 86.19 134 ALA A C 1
ATOM 1036 O O . ALA A 1 134 ? -22.585 14.535 29.503 1.00 86.19 134 ALA A O 1
ATOM 1037 N N . GLY A 1 135 ? -20.569 14.661 28.508 1.00 86.88 135 GLY A N 1
ATOM 1038 C CA . GLY A 1 135 ? -20.309 16.054 28.875 1.00 86.88 135 GLY A CA 1
ATOM 1039 C C . GLY A 1 135 ? -21.338 17.028 28.289 1.00 86.88 135 GLY A C 1
ATOM 1040 O O . GLY A 1 135 ? -21.773 17.946 28.980 1.00 86.88 135 GLY A O 1
ATOM 1041 N N . TYR A 1 136 ? -21.802 16.808 27.053 1.00 87.81 136 TYR A N 1
ATOM 1042 C CA . TYR A 1 136 ? -22.895 17.605 26.479 1.00 87.81 136 TYR A CA 1
ATOM 1043 C C . TYR A 1 136 ? -24.210 17.439 27.252 1.00 87.81 136 TYR A C 1
ATOM 1045 O O . TYR A 1 136 ? -24.853 18.436 27.572 1.00 87.81 136 TYR A O 1
ATOM 1053 N N . TYR A 1 137 ? -24.596 16.204 27.582 1.00 87.31 137 TYR A N 1
ATOM 1054 C CA . TYR A 1 137 ? -25.803 15.931 28.372 1.00 87.31 137 TYR A CA 1
ATOM 1055 C C . TYR A 1 137 ? -25.730 16.551 29.777 1.00 87.31 137 TYR A C 1
ATOM 1057 O O . TYR A 1 137 ? -26.706 17.143 30.235 1.00 87.31 137 TYR A O 1
ATOM 1065 N N . GLU A 1 138 ? -24.561 16.498 30.423 1.00 84.38 138 GLU A N 1
ATOM 1066 C CA . GLU A 1 138 ? -24.320 17.133 31.725 1.00 84.38 138 GLU A CA 1
ATOM 1067 C C . GLU A 1 138 ? -24.511 18.656 31.664 1.00 84.38 138 GLU A C 1
ATOM 1069 O O . GLU A 1 138 ? -25.178 19.229 32.525 1.00 84.38 138 GLU A O 1
ATOM 1074 N N . ILE A 1 139 ? -24.000 19.311 30.615 1.00 88.12 139 ILE A N 1
ATOM 1075 C CA . ILE A 1 139 ? -24.171 20.759 30.404 1.00 88.12 139 ILE A CA 1
ATOM 1076 C C . ILE A 1 139 ? -25.638 21.120 30.131 1.00 88.12 139 ILE A C 1
ATOM 1078 O O . ILE A 1 139 ? -26.111 22.161 30.587 1.00 88.12 139 ILE A O 1
ATOM 1082 N N . MET A 1 140 ? -26.363 20.274 29.397 1.00 86.44 140 MET A N 1
ATOM 1083 C CA . MET A 1 140 ? -27.774 20.493 29.062 1.00 86.44 140 MET A CA 1
ATOM 1084 C C . MET A 1 140 ? -28.734 20.135 30.208 1.00 86.44 140 MET A C 1
ATOM 1086 O O . MET A 1 140 ? -29.915 20.466 30.133 1.00 86.44 140 MET A O 1
ATOM 1090 N N . GLY A 1 141 ? -28.251 19.485 31.275 1.00 84.75 141 GLY A N 1
ATOM 1091 C CA . GLY A 1 141 ? -29.096 18.982 32.364 1.00 84.75 141 GLY A CA 1
ATOM 1092 C C . GLY A 1 141 ? -30.050 17.866 31.923 1.00 84.75 141 GLY A C 1
ATOM 1093 O O . GLY A 1 141 ? -31.073 17.635 32.566 1.00 84.75 141 GLY A O 1
ATOM 1094 N N . GLU A 1 142 ? -29.733 17.197 30.815 1.00 78.94 142 GLU A N 1
ATOM 1095 C CA . GLU A 1 142 ? -30.548 16.153 30.198 1.00 78.94 142 GLU A CA 1
ATOM 1096 C C . GLU A 1 142 ? -29.961 14.769 30.510 1.00 78.94 142 GLU A C 1
ATOM 1098 O O . GLU A 1 142 ? -28.745 14.580 30.529 1.00 78.94 142 GLU A O 1
ATOM 1103 N N . GLU A 1 143 ? -30.810 13.767 30.746 1.00 75.06 143 GLU A N 1
ATOM 1104 C CA . GLU A 1 143 ? -30.343 12.403 31.010 1.00 75.06 143 GLU A CA 1
ATOM 1105 C C . GLU A 1 143 ? -30.095 11.658 29.688 1.00 75.06 143 GLU A C 1
ATOM 1107 O O . GLU A 1 143 ? -30.980 11.552 28.834 1.00 75.06 143 GLU A O 1
ATOM 1112 N N . LYS A 1 144 ? -28.883 11.116 29.506 1.00 70.81 144 LYS A N 1
ATOM 1113 C CA . LYS A 1 144 ? -28.529 10.337 28.310 1.00 70.81 144 LYS A CA 1
ATOM 1114 C C . LYS A 1 144 ? -29.365 9.052 28.261 1.00 70.81 144 LYS A C 1
ATOM 1116 O O . LYS A 1 144 ? -29.091 8.100 28.996 1.00 70.81 144 LYS A O 1
ATOM 1121 N N . ALA A 1 145 ? -30.342 8.993 27.356 1.00 69.50 145 ALA A N 1
ATOM 1122 C CA . ALA A 1 145 ? -31.090 7.771 27.075 1.00 69.50 145 ALA A CA 1
ATOM 1123 C C . ALA A 1 145 ? -30.130 6.696 26.544 1.00 69.50 145 ALA A C 1
ATOM 1125 O O . ALA A 1 145 ? -29.540 6.841 25.470 1.00 69.50 145 ALA A O 1
ATOM 1126 N N . ARG A 1 146 ? -29.933 5.618 27.310 1.00 66.50 146 ARG A N 1
ATOM 1127 C CA . ARG A 1 146 ? -29.120 4.491 26.842 1.00 66.50 146 ARG A CA 1
ATOM 1128 C C . ARG A 1 146 ? -29.912 3.730 25.780 1.00 66.50 146 ARG A C 1
ATOM 1130 O O . ARG A 1 146 ? -31.081 3.426 26.028 1.00 66.50 146 ARG A O 1
ATOM 1137 N N . PRO A 1 147 ? -29.312 3.407 24.625 1.00 65.69 147 PRO A N 1
ATOM 1138 C CA . PRO A 1 147 ? -29.970 2.544 23.660 1.00 65.69 147 PRO A CA 1
ATOM 1139 C C . PRO A 1 147 ? -30.266 1.195 24.324 1.00 65.69 147 PRO A C 1
ATOM 1141 O O . PRO A 1 147 ? -29.391 0.600 24.955 1.00 65.69 147 PRO A O 1
ATOM 1144 N N . SER A 1 148 ? -31.510 0.732 24.211 1.00 61.09 148 SER A N 1
ATOM 1145 C CA . SER A 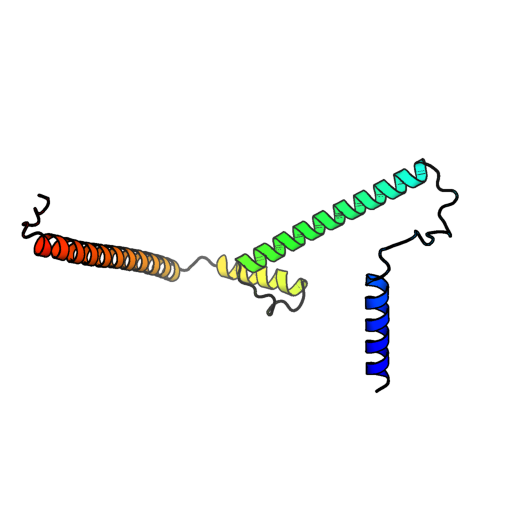1 148 ? -31.894 -0.622 24.600 1.00 61.09 148 SER A CA 1
ATOM 1146 C C . SER A 1 148 ? -31.290 -1.593 23.587 1.00 61.09 148 SER A C 1
ATOM 1148 O O . SER A 1 148 ? -31.765 -1.663 22.452 1.00 61.09 148 SER A O 1
ATOM 1150 N N . ILE A 1 149 ? -30.220 -2.278 23.981 1.00 55.31 149 ILE A N 1
ATOM 1151 C CA . ILE A 1 149 ? -29.624 -3.394 23.238 1.00 55.31 149 ILE A CA 1
ATOM 1152 C C . ILE A 1 149 ? -30.060 -4.690 23.908 1.00 55.31 149 ILE A C 1
ATOM 1154 O O . ILE A 1 149 ? -29.968 -4.751 25.155 1.00 55.31 149 ILE A O 1
#

Secondary structure (DSSP, 8-state):
-HHHHHHHHHHHHHHHHTT--SS------SS-S---HHHHHHHHHHHHHHHHHHHHHHHHHHHHHHHHHHTT--TTT-SSHHHHHHHHHHHHHHHHS---HHHHHHHHHHHHHHHHHHHHHHHHHHHHHHHHHHHHHHHHT--------

Mean predicted aligned error: 20.52 Å

Organism: Fusobacterium nucleatum subsp. polymorphum (NCBI:txid76857)

Sequence (149 aa):
MKKFLKAILFLCALSSLAYADEATPVVAGGTASTMSAEDQKDAMDILERMRAKIEKEEEEKAKLAAEARELGVSPSEVASMDNVEELLEAKRAEEAKPKTEAEKLELTRKKALNKLDFYERVVRSVAREEAEVAGYYEIMGEEKARPSI

pLDDT: mean 72.48, std 15.34, range [38.16, 97.69]

Solvent-accessible surface area (backbone atoms only — not comparable to full-atom values): 8913 Å² total; per-residue (Å²): 111,76,66,60,55,50,52,52,52,50,53,55,52,53,57,53,59,71,70,56,87,67,86,80,91,81,69,87,75,86,79,87,76,86,74,51,80,63,56,53,48,54,53,48,54,52,52,50,54,49,49,58,48,48,53,54,53,48,50,52,51,49,49,53,52,50,50,35,52,74,74,63,55,52,79,86,76,48,89,45,75,74,53,42,57,54,51,48,51,51,50,49,50,58,67,64,43,75,72,47,75,66,54,51,50,49,52,50,50,53,53,50,51,54,52,50,52,50,52,53,50,49,51,56,48,52,55,49,53,52,51,54,52,47,52,52,26,63,76,68,75,46,82,80,80,74,82,90,125

Radius of gyration: 33.99 Å; Cα contacts (8 Å, |Δi|>4): 20; chains: 1; bounding box: 76×60×86 Å